Protein AF-A0A0R3WYK1-F1 (afdb_monomer_lite)

Organism: Hydatigena taeniaeformis (NCBI:txid6205)

Foldseek 3Di:
DDPVVDALLVVLLVVLLVQQVVQCVVLVPCLSPHDPVSVVVSVVSCVVRVHDPLSVLVSSLVSNVVCVVVVRRHDVVSNVVSVVVNVCVVVVVVVVVPPDDDDDPPD

Structure (mmCIF, N/CA/C/O backbone):
data_AF-A0A0R3WYK1-F1
#
_entry.id   AF-A0A0R3WYK1-F1
#
loop_
_atom_site.group_PDB
_atom_site.id
_atom_site.type_symbol
_atom_site.label_atom_id
_atom_site.label_alt_id
_atom_site.label_comp_id
_atom_site.label_asym_id
_atom_site.label_entity_id
_atom_site.label_seq_id
_atom_site.pdbx_PDB_ins_code
_atom_site.Cartn_x
_atom_site.Cartn_y
_atom_site.Cartn_z
_atom_site.occupancy
_atom_site.B_iso_or_equiv
_atom_site.auth_seq_id
_atom_site.auth_comp_id
_atom_site.auth_asym_id
_atom_site.auth_atom_id
_atom_site.pdbx_PDB_model_num
ATOM 1 N N . MET A 1 1 ? 11.167 -23.760 -1.425 1.00 58.38 1 MET A N 1
ATOM 2 C CA . MET A 1 1 ? 11.591 -22.859 -2.520 1.00 58.38 1 MET A CA 1
ATOM 3 C C . MET A 1 1 ? 12.620 -21.928 -1.915 1.00 58.38 1 MET A C 1
ATOM 5 O O . MET A 1 1 ? 12.283 -21.253 -0.950 1.00 58.38 1 MET A O 1
ATOM 9 N N . GLU A 1 2 ? 13.854 -21.949 -2.404 1.00 75.62 2 GLU A N 1
ATOM 10 C CA . GLU A 1 2 ? 14.944 -21.212 -1.762 1.00 75.62 2 GLU A CA 1
ATOM 11 C C . GLU A 1 2 ? 14.738 -19.681 -1.851 1.00 75.62 2 GLU A C 1
ATOM 13 O O . GLU A 1 2 ? 14.388 -19.193 -2.932 1.00 75.62 2 GLU A O 1
ATOM 18 N N . PRO A 1 3 ? 14.956 -18.904 -0.767 1.00 64.38 3 PRO A N 1
ATOM 19 C CA . PRO A 1 3 ? 14.641 -17.469 -0.705 1.00 64.38 3 PRO A CA 1
ATOM 20 C C . PRO A 1 3 ? 15.289 -16.611 -1.799 1.00 64.38 3 PRO A C 1
ATOM 22 O O . PRO A 1 3 ? 14.678 -15.657 -2.272 1.00 64.38 3 PRO A O 1
ATOM 25 N N . TRP A 1 4 ? 16.498 -16.971 -2.242 1.00 74.75 4 TRP A N 1
ATOM 26 C CA . TRP A 1 4 ? 17.258 -16.246 -3.271 1.00 74.75 4 TRP A CA 1
ATOM 27 C C . TRP A 1 4 ? 16.771 -16.488 -4.704 1.00 74.75 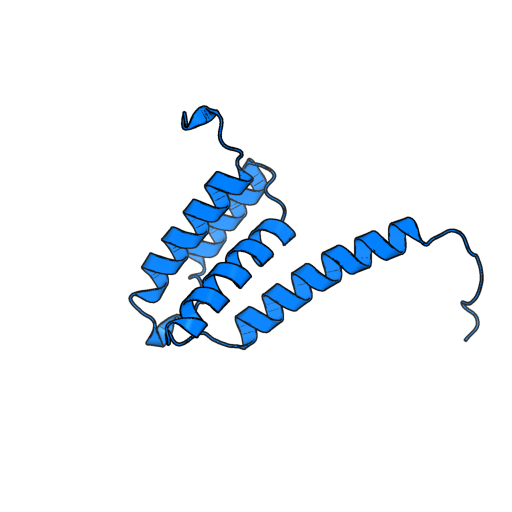4 TRP A C 1
ATOM 29 O O . TRP A 1 4 ? 17.271 -15.865 -5.634 1.00 74.75 4 TRP A O 1
ATOM 39 N N . ARG A 1 5 ? 15.822 -17.409 -4.910 1.00 82.31 5 ARG A N 1
ATOM 40 C CA . ARG A 1 5 ? 15.244 -17.687 -6.236 1.00 82.31 5 ARG A CA 1
ATOM 41 C C . ARG A 1 5 ? 13.936 -16.935 -6.478 1.00 82.31 5 ARG A C 1
ATOM 43 O O . ARG A 1 5 ? 13.403 -17.017 -7.580 1.00 82.31 5 ARG A O 1
ATOM 50 N N . ARG A 1 6 ? 13.404 -16.249 -5.462 1.00 88.25 6 ARG A N 1
ATOM 51 C CA . ARG A 1 6 ? 12.165 -15.473 -5.577 1.00 88.25 6 ARG A CA 1
ATOM 52 C C . ARG A 1 6 ? 12.428 -14.132 -6.236 1.00 88.25 6 ARG A C 1
ATOM 54 O O . ARG A 1 6 ? 13.436 -13.483 -5.965 1.00 88.25 6 ARG A O 1
ATOM 61 N N . SER A 1 7 ? 11.497 -13.709 -7.079 1.00 93.69 7 SER A N 1
ATOM 62 C CA . SER A 1 7 ? 11.561 -12.386 -7.684 1.00 93.69 7 SER A CA 1
ATOM 63 C C . SER A 1 7 ? 11.346 -11.304 -6.623 1.00 93.69 7 SER A C 1
ATOM 65 O O . SER A 1 7 ? 10.585 -11.477 -5.667 1.00 93.69 7 SER A O 1
ATOM 67 N N . HIS A 1 8 ? 11.963 -10.139 -6.816 1.00 95.31 8 HIS A N 1
ATOM 68 C CA . HIS A 1 8 ? 11.705 -8.986 -5.953 1.00 95.31 8 HIS A CA 1
ATOM 69 C C . HIS A 1 8 ? 10.239 -8.536 -5.990 1.00 95.31 8 HIS A C 1
ATOM 71 O O . HIS A 1 8 ? 9.758 -7.979 -5.011 1.00 95.31 8 HIS A O 1
ATOM 77 N N . ALA A 1 9 ? 9.505 -8.829 -7.067 1.00 95.62 9 ALA A N 1
ATOM 78 C CA . ALA A 1 9 ? 8.070 -8.579 -7.156 1.00 95.62 9 ALA A CA 1
ATOM 79 C C . ALA A 1 9 ? 7.263 -9.439 -6.162 1.00 95.62 9 ALA A C 1
ATOM 81 O O . ALA A 1 9 ? 6.376 -8.924 -5.481 1.00 95.62 9 ALA A O 1
ATOM 82 N N . GLU A 1 10 ? 7.588 -10.729 -6.033 1.00 94.81 10 GLU A N 1
ATOM 83 C CA . GLU A 1 10 ? 6.953 -11.631 -5.059 1.00 94.81 10 GLU A CA 1
ATOM 84 C C . GLU A 1 10 ? 7.347 -11.279 -3.621 1.00 94.81 10 GLU A C 1
ATOM 86 O O . GLU A 1 10 ? 6.500 -11.253 -2.728 1.00 94.81 10 GLU A O 1
ATOM 91 N N . LEU A 1 11 ? 8.631 -10.983 -3.391 1.00 96.00 11 LEU A N 1
ATOM 92 C CA . LEU A 1 11 ? 9.118 -10.560 -2.076 1.00 96.00 11 LEU A CA 1
ATOM 93 C C . LEU A 1 11 ? 8.473 -9.241 -1.641 1.00 96.00 11 LEU A C 1
ATOM 95 O O . LEU A 1 11 ? 8.095 -9.099 -0.480 1.00 96.00 11 LEU A O 1
ATOM 99 N N . PHE A 1 12 ? 8.307 -8.301 -2.573 1.00 97.12 12 PHE A N 1
ATOM 100 C CA . PHE A 1 12 ? 7.622 -7.043 -2.318 1.00 97.12 12 PHE A CA 1
ATOM 101 C C . PHE A 1 12 ? 6.147 -7.248 -1.980 1.00 97.12 12 PHE A C 1
ATOM 103 O O . PHE A 1 12 ? 5.671 -6.647 -1.024 1.00 97.12 12 PHE A O 1
ATOM 110 N N . ALA A 1 13 ? 5.432 -8.106 -2.715 1.00 97.12 13 ALA A N 1
ATOM 111 C CA . ALA A 1 13 ? 4.031 -8.404 -2.421 1.00 97.12 13 ALA A CA 1
ATOM 112 C C . ALA A 1 13 ? 3.867 -8.945 -0.991 1.00 97.12 13 ALA A C 1
ATOM 114 O O . ALA A 1 13 ? 3.025 -8.466 -0.234 1.00 97.12 13 ALA A O 1
ATOM 115 N N . LEU A 1 14 ? 4.744 -9.869 -0.580 1.00 96.88 14 LEU A N 1
ATOM 116 C CA . LEU A 1 14 ? 4.764 -10.374 0.792 1.00 96.88 14 LEU A CA 1
ATOM 117 C C . LEU A 1 14 ? 5.072 -9.265 1.810 1.00 96.88 14 LEU A C 1
ATOM 119 O O . LEU A 1 14 ? 4.382 -9.158 2.820 1.00 96.88 14 LEU A O 1
ATOM 123 N N . LEU A 1 15 ? 6.095 -8.442 1.555 1.00 97.25 15 LEU A N 1
ATOM 124 C CA . LEU A 1 15 ? 6.468 -7.324 2.426 1.00 97.25 15 LEU A CA 1
ATOM 125 C C . LEU A 1 15 ? 5.302 -6.344 2.605 1.00 97.25 15 LEU A C 1
ATOM 127 O O . LEU A 1 15 ? 4.942 -6.018 3.733 1.00 97.25 15 LEU A O 1
ATOM 131 N N . GLN A 1 16 ? 4.696 -5.910 1.500 1.00 98.00 16 GLN A N 1
ATOM 132 C CA . GLN A 1 16 ? 3.558 -4.998 1.487 1.00 98.00 16 GLN A CA 1
ATOM 133 C C . GLN A 1 16 ? 2.381 -5.574 2.277 1.00 98.00 16 GLN A C 1
ATOM 135 O O . GLN A 1 16 ? 1.821 -4.872 3.120 1.00 98.00 16 GLN A O 1
ATOM 140 N N . SER A 1 17 ? 2.055 -6.849 2.056 1.00 97.75 17 SER A N 1
ATOM 141 C CA . SER A 1 17 ? 0.958 -7.527 2.746 1.00 97.75 17 SER A CA 1
ATOM 142 C C . SER A 1 17 ? 1.167 -7.576 4.259 1.00 97.75 17 SER A C 1
ATOM 144 O O . SER A 1 17 ? 0.265 -7.246 5.031 1.00 97.75 17 SER A O 1
ATOM 146 N N . ARG A 1 18 ? 2.393 -7.878 4.709 1.00 97.69 18 ARG A N 1
ATOM 147 C CA . ARG A 1 18 ? 2.747 -7.869 6.138 1.00 97.69 18 ARG A CA 1
ATOM 148 C C . ARG A 1 18 ? 2.748 -6.467 6.738 1.00 97.69 18 ARG A C 1
ATOM 150 O O . ARG A 1 18 ? 2.281 -6.285 7.861 1.00 97.69 18 ARG A O 1
ATOM 157 N N . CYS A 1 19 ? 3.229 -5.463 6.004 1.00 97.00 19 CYS A N 1
ATOM 158 C CA . CYS A 1 19 ? 3.131 -4.071 6.441 1.00 97.00 19 CYS A CA 1
ATOM 159 C C . CYS A 1 19 ? 1.670 -3.639 6.613 1.00 97.00 19 CYS A C 1
ATOM 161 O O . CYS A 1 19 ? 1.358 -2.931 7.573 1.00 97.00 19 CYS A O 1
ATOM 163 N N . LEU A 1 20 ? 0.790 -4.067 5.703 1.00 96.56 20 LEU A N 1
ATOM 164 C CA . LEU A 1 20 ? -0.634 -3.760 5.758 1.00 96.56 20 LEU A CA 1
ATOM 165 C C . LEU A 1 20 ? -1.293 -4.485 6.926 1.00 96.56 20 LEU A C 1
ATOM 167 O O . LEU A 1 20 ? -2.004 -3.863 7.699 1.00 96.56 20 LEU A O 1
ATOM 171 N N . GLU A 1 21 ? -1.004 -5.770 7.112 1.00 95.56 21 GLU A N 1
ATOM 172 C CA . GLU A 1 21 ? -1.495 -6.557 8.243 1.00 95.56 21 GLU A CA 1
ATOM 173 C C . GLU A 1 21 ? -1.160 -5.904 9.585 1.00 95.56 21 GLU A C 1
ATOM 175 O O . GLU A 1 21 ? -2.050 -5.711 10.410 1.00 95.56 21 GLU A O 1
ATOM 180 N N . PHE A 1 22 ? 0.097 -5.496 9.775 1.00 94.56 22 PHE A N 1
ATOM 181 C CA . PHE A 1 22 ? 0.514 -4.770 10.972 1.00 94.56 22 PHE A CA 1
ATOM 182 C C . PHE A 1 22 ? -0.237 -3.441 11.120 1.00 94.56 22 PHE A C 1
ATOM 184 O O . PHE A 1 22 ? -0.711 -3.107 12.202 1.00 94.56 22 PHE A O 1
ATOM 191 N N . ARG A 1 23 ? -0.384 -2.686 10.025 1.00 93.38 23 ARG A N 1
ATOM 192 C CA . ARG A 1 23 ? -1.079 -1.393 10.027 1.00 93.38 23 ARG A CA 1
ATOM 193 C C . ARG A 1 23 ? -2.557 -1.529 10.403 1.00 93.38 23 ARG A C 1
ATOM 195 O O . ARG A 1 23 ? -3.064 -0.704 11.157 1.00 93.38 23 ARG A O 1
ATOM 202 N N . MET A 1 24 ? -3.211 -2.584 9.922 1.00 91.00 24 MET A N 1
ATOM 203 C CA . MET A 1 24 ? -4.632 -2.865 10.142 1.00 91.00 24 MET A CA 1
ATOM 204 C C . MET A 1 24 ? -4.951 -3.375 11.550 1.00 91.00 24 MET A C 1
ATOM 206 O O . MET A 1 24 ? -6.124 -3.501 11.889 1.00 91.00 24 MET A O 1
ATOM 210 N N . GLN A 1 25 ? -3.950 -3.613 12.404 1.00 90.75 25 GLN A N 1
ATOM 211 C CA . GLN A 1 25 ? -4.195 -3.804 13.839 1.00 90.75 25 GLN A CA 1
ATOM 212 C C . GLN A 1 25 ? -4.831 -2.554 14.469 1.00 90.75 25 GLN A C 1
ATOM 214 O O . GLN A 1 25 ? -5.613 -2.670 15.409 1.00 90.75 25 GLN A O 1
ATOM 219 N N . ASP A 1 26 ? -4.569 -1.374 13.898 1.00 89.25 26 ASP A N 1
ATOM 220 C CA . ASP A 1 26 ? -5.259 -0.120 14.203 1.00 89.25 26 ASP A CA 1
ATOM 221 C C . ASP A 1 26 ? -6.207 0.265 13.050 1.00 89.25 26 ASP A C 1
ATOM 223 O O . ASP A 1 26 ? -5.999 1.234 12.310 1.00 89.25 26 ASP A O 1
ATOM 227 N N . GLN A 1 27 ? -7.230 -0.564 12.821 1.00 74.75 27 GLN A N 1
ATOM 228 C CA . GLN A 1 27 ? -8.131 -0.426 11.667 1.00 74.75 27 GLN A CA 1
ATOM 229 C C . GLN A 1 27 ? -8.983 0.850 11.687 1.00 74.75 27 GLN A C 1
ATOM 231 O O . GLN A 1 27 ? -9.280 1.384 10.623 1.00 74.75 27 GLN A O 1
ATOM 236 N N . PHE A 1 28 ? -9.352 1.365 12.865 1.00 78.50 28 PHE A N 1
ATOM 237 C CA . PHE A 1 28 ? -10.218 2.547 12.975 1.00 78.50 28 PHE A CA 1
ATOM 238 C C . PHE A 1 28 ? -9.527 3.825 12.502 1.00 78.50 28 PHE A C 1
ATOM 240 O O . PHE A 1 28 ? -10.189 4.728 11.997 1.00 78.50 28 PHE A O 1
ATOM 247 N N . VAL A 1 29 ? -8.204 3.895 12.657 1.00 79.25 29 VAL A N 1
ATOM 248 C CA . VAL A 1 29 ? -7.407 5.048 12.232 1.00 79.25 29 VAL A CA 1
ATOM 249 C C . VAL A 1 29 ? -6.827 4.829 10.841 1.00 79.25 29 VAL A C 1
ATOM 251 O O . VAL A 1 29 ? -6.735 5.767 10.052 1.00 79.25 29 VAL A O 1
ATOM 254 N N . SER A 1 30 ? -6.398 3.604 10.531 1.00 90.25 30 SER A N 1
ATOM 255 C CA . SER A 1 30 ? -5.704 3.339 9.274 1.00 90.25 30 SER A CA 1
ATOM 256 C C . SER A 1 30 ? -6.640 3.146 8.088 1.00 90.25 30 SER A C 1
ATOM 258 O O . SER A 1 30 ? -6.329 3.677 7.030 1.00 90.25 30 SER A O 1
ATOM 260 N N . LEU A 1 31 ? -7.749 2.407 8.215 1.00 94.38 31 LEU A N 1
ATOM 261 C CA . LEU A 1 31 ? -8.673 2.096 7.109 1.00 94.38 31 LEU A CA 1
ATOM 262 C C . LEU A 1 31 ? -7.980 1.563 5.837 1.00 94.38 31 LEU A C 1
ATOM 264 O O . LEU A 1 31 ? -8.442 1.778 4.720 1.00 94.38 31 LEU A O 1
ATOM 268 N N . GLY A 1 32 ? -6.838 0.895 5.987 1.00 94.00 32 GLY A N 1
ATOM 269 C CA . GLY A 1 32 ? -6.007 0.422 4.878 1.00 94.00 32 GLY A CA 1
ATOM 270 C C . GLY A 1 32 ? -4.842 1.342 4.524 1.00 94.00 32 GLY A C 1
ATOM 271 O O . GLY A 1 32 ? -3.902 0.876 3.883 1.00 94.00 32 GLY A O 1
ATOM 272 N N . TRP A 1 33 ? -4.836 2.605 4.958 1.00 95.81 33 TRP A N 1
ATOM 273 C CA . TRP A 1 33 ? -3.778 3.569 4.658 1.00 95.81 33 TRP A CA 1
ATOM 274 C C . TRP A 1 33 ? -2.485 3.225 5.392 1.00 95.81 33 TRP A C 1
ATOM 276 O O . TRP A 1 33 ? -2.417 3.184 6.628 1.00 95.81 33 TRP A O 1
ATOM 286 N N . PHE A 1 34 ? -1.415 3.073 4.618 1.00 96.12 34 PHE A N 1
ATOM 287 C CA . PHE A 1 34 ? -0.062 3.048 5.152 1.00 96.12 34 PHE A CA 1
ATOM 288 C C . PHE A 1 34 ? 0.288 4.377 5.823 1.00 96.12 34 PHE A C 1
ATOM 290 O O . PHE A 1 34 ? -0.145 5.448 5.396 1.00 96.12 34 PHE A O 1
ATOM 297 N N . SER A 1 35 ? 1.118 4.320 6.863 1.00 95.00 35 SER A N 1
ATOM 298 C CA . SER A 1 35 ? 1.725 5.539 7.396 1.00 95.00 35 SER A CA 1
ATOM 299 C C . SER A 1 35 ? 2.735 6.129 6.396 1.00 95.00 35 SER A C 1
ATOM 301 O O . SER A 1 35 ? 3.275 5.392 5.562 1.00 95.00 35 SER A O 1
ATOM 303 N N . PRO A 1 36 ? 3.070 7.431 6.499 1.00 95.25 36 PRO A N 1
ATOM 304 C CA . PRO A 1 36 ? 4.109 8.038 5.665 1.00 95.25 36 PRO A CA 1
ATOM 305 C C . PRO A 1 36 ? 5.440 7.271 5.715 1.00 95.25 36 PRO A C 1
ATOM 307 O O . PRO A 1 36 ? 6.066 7.047 4.682 1.00 95.25 36 PRO A O 1
ATOM 310 N N . SER A 1 37 ? 5.832 6.787 6.898 1.00 95.19 37 SER A N 1
ATOM 311 C CA . SER A 1 37 ? 7.057 6.001 7.081 1.00 95.19 37 SER A CA 1
ATOM 312 C C . SER A 1 37 ? 6.995 4.641 6.383 1.00 95.19 37 SER A C 1
ATOM 314 O O . SER A 1 37 ? 7.982 4.212 5.791 1.00 95.19 37 SER A O 1
ATOM 316 N N . GLN A 1 38 ? 5.846 3.958 6.421 1.00 96.19 38 GLN A N 1
ATOM 317 C CA . GLN A 1 38 ? 5.668 2.692 5.703 1.00 96.19 38 GLN A CA 1
ATOM 318 C C . GLN A 1 38 ? 5.729 2.902 4.188 1.00 96.19 38 GLN A C 1
ATOM 320 O O . GLN A 1 38 ? 6.413 2.144 3.504 1.00 96.19 38 GLN A O 1
ATOM 325 N N . MET A 1 39 ? 5.066 3.942 3.667 1.00 95.38 39 MET A N 1
ATOM 326 C CA . MET A 1 39 ? 5.126 4.263 2.238 1.00 95.38 39 MET A CA 1
ATOM 327 C C . MET A 1 39 ? 6.554 4.556 1.786 1.00 95.38 39 MET A C 1
ATOM 329 O O . MET A 1 39 ? 6.989 3.981 0.797 1.00 95.38 39 MET A O 1
ATOM 333 N N . PHE A 1 40 ? 7.304 5.353 2.553 1.00 96.62 40 PHE A N 1
ATOM 334 C CA . PHE A 1 40 ? 8.703 5.652 2.251 1.00 96.62 40 PHE A CA 1
ATOM 335 C C . PHE A 1 40 ? 9.551 4.380 2.085 1.00 96.62 40 PHE A C 1
ATOM 337 O O . PHE A 1 40 ? 10.281 4.242 1.107 1.00 96.62 40 PHE A O 1
ATOM 344 N N . VAL A 1 41 ? 9.421 3.418 3.005 1.00 96.88 41 VAL A N 1
ATOM 345 C CA . VAL A 1 41 ? 10.174 2.153 2.947 1.00 96.88 41 VAL A CA 1
ATOM 346 C C . VAL A 1 41 ? 9.764 1.302 1.742 1.00 96.88 41 VAL A C 1
ATOM 348 O O . VAL A 1 41 ? 10.624 0.733 1.067 1.00 96.88 41 VAL A O 1
ATOM 351 N N . LEU A 1 42 ? 8.462 1.204 1.462 1.00 97.38 42 LEU A N 1
ATOM 352 C CA . LEU A 1 42 ? 7.955 0.443 0.318 1.00 97.38 42 LEU A CA 1
ATOM 353 C C . LEU A 1 42 ? 8.396 1.066 -1.014 1.00 97.38 42 LEU A C 1
ATOM 355 O O . LEU A 1 42 ? 8.740 0.339 -1.948 1.00 97.38 42 LEU A O 1
ATOM 359 N N . ASP A 1 43 ? 8.414 2.393 -1.097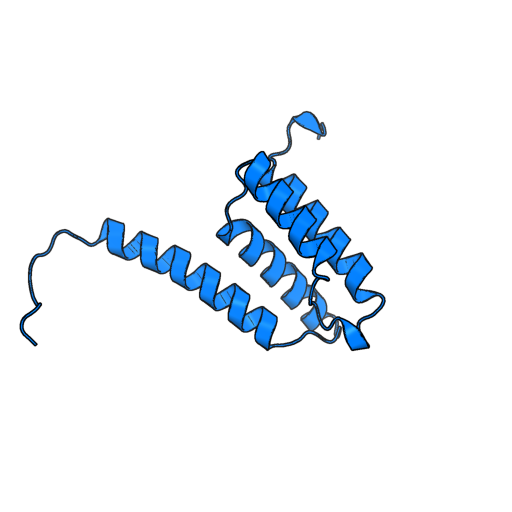 1.00 96.75 43 ASP A N 1
ATOM 360 C CA . ASP A 1 43 ? 8.806 3.122 -2.301 1.00 96.75 43 ASP A CA 1
ATOM 361 C C . ASP A 1 43 ? 10.319 3.012 -2.547 1.00 96.75 43 ASP A C 1
ATOM 363 O O . ASP A 1 43 ? 10.730 2.733 -3.676 1.00 96.75 43 ASP A O 1
ATOM 367 N N . GLU A 1 44 ? 11.144 3.097 -1.497 1.00 97.56 44 GLU A N 1
ATOM 368 C CA . GLU A 1 44 ? 12.592 2.850 -1.585 1.00 97.56 44 GLU A CA 1
ATOM 369 C C . GLU A 1 44 ? 12.896 1.413 -2.038 1.00 97.56 44 GLU A C 1
ATOM 371 O O . GLU A 1 44 ? 13.758 1.198 -2.894 1.00 97.56 44 GLU A O 1
ATOM 376 N N . TYR A 1 45 ? 12.159 0.412 -1.537 1.00 97.56 45 TYR A N 1
ATOM 377 C CA . TYR A 1 45 ? 12.301 -0.968 -2.016 1.00 97.56 45 TYR A CA 1
ATOM 378 C C . TYR A 1 45 ? 12.000 -1.065 -3.518 1.00 97.56 45 TYR A C 1
ATOM 380 O O . TYR A 1 45 ? 12.753 -1.692 -4.268 1.00 97.56 45 TYR A O 1
ATOM 388 N N . CYS A 1 46 ? 10.907 -0.442 -3.972 1.00 96.56 46 CYS A N 1
ATOM 389 C CA . CYS A 1 46 ? 10.530 -0.455 -5.384 1.00 96.56 46 CYS A CA 1
ATOM 390 C C . CYS A 1 46 ? 11.599 0.197 -6.263 1.00 96.56 46 CYS A C 1
ATOM 392 O O . CYS A 1 46 ? 11.963 -0.374 -7.292 1.00 96.56 46 CYS A O 1
ATOM 394 N N . ALA A 1 47 ? 12.128 1.347 -5.838 1.00 96.12 47 ALA A N 1
ATOM 395 C CA . ALA A 1 47 ? 13.180 2.066 -6.545 1.00 96.12 47 ALA A CA 1
ATOM 396 C C . ALA A 1 47 ? 14.476 1.246 -6.632 1.00 96.12 47 ALA A C 1
ATOM 398 O O . ALA A 1 47 ? 15.077 1.150 -7.702 1.00 96.12 47 ALA A O 1
ATOM 399 N N . ARG A 1 48 ? 14.878 0.599 -5.532 1.00 97.12 48 ARG A N 1
ATOM 400 C CA . ARG A 1 48 ? 16.123 -0.178 -5.459 1.00 97.12 48 ARG A CA 1
ATOM 401 C C . ARG A 1 48 ? 16.091 -1.462 -6.284 1.00 97.12 48 ARG A C 1
ATOM 403 O O . ARG A 1 48 ? 17.107 -1.830 -6.867 1.00 97.12 48 ARG A O 1
ATOM 410 N N . TYR A 1 49 ? 14.955 -2.155 -6.309 1.00 96.19 49 TYR A N 1
ATOM 411 C CA . TYR A 1 49 ? 14.846 -3.489 -6.910 1.00 96.19 49 TYR A CA 1
ATOM 412 C C . TYR A 1 49 ? 14.007 -3.532 -8.195 1.00 96.19 49 TYR A C 1
ATOM 414 O O . TYR A 1 49 ? 13.734 -4.612 -8.717 1.00 96.19 49 TYR A O 1
ATOM 422 N N . GLY A 1 50 ? 13.592 -2.373 -8.715 1.00 94.81 50 GLY A N 1
ATOM 423 C CA . GLY A 1 50 ? 12.864 -2.266 -9.981 1.00 94.81 50 GLY A CA 1
ATOM 424 C C . GLY A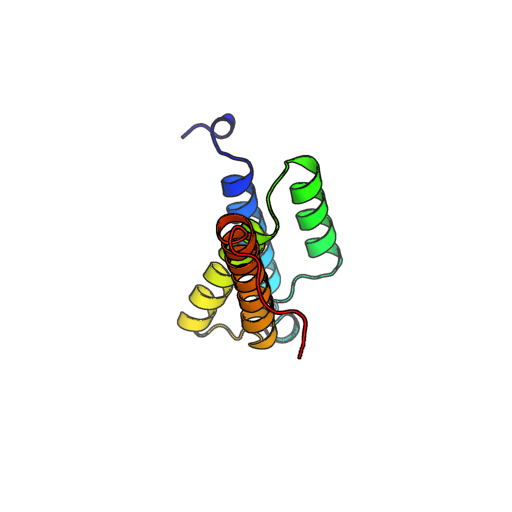 1 50 ? 11.442 -2.832 -9.939 1.00 94.81 50 GLY A C 1
ATOM 425 O O . GLY A 1 50 ? 10.926 -3.289 -10.962 1.00 94.81 50 GLY A O 1
ATOM 426 N N . VAL A 1 51 ? 10.788 -2.827 -8.772 1.00 96.38 51 VAL A N 1
ATOM 427 C CA . VAL A 1 51 ? 9.394 -3.281 -8.658 1.00 96.38 51 VAL A CA 1
ATOM 428 C C . VAL A 1 51 ? 8.470 -2.210 -9.235 1.00 96.38 51 VAL A C 1
ATOM 430 O O . VAL A 1 51 ? 8.479 -1.053 -8.823 1.00 96.38 51 VAL A O 1
ATOM 433 N N . ARG A 1 52 ? 7.660 -2.595 -10.224 1.00 93.31 52 ARG A N 1
ATOM 434 C CA . ARG A 1 52 ? 6.801 -1.666 -10.970 1.00 93.31 52 ARG A CA 1
ATOM 435 C C . ARG A 1 52 ? 5.639 -1.175 -10.104 1.00 93.31 52 ARG A C 1
ATOM 437 O O . ARG A 1 52 ? 4.971 -1.976 -9.454 1.00 93.31 52 ARG A O 1
ATOM 444 N N . GLY A 1 53 ? 5.300 0.112 -10.211 1.00 92.56 53 GLY A N 1
ATOM 445 C CA . GLY A 1 53 ? 4.169 0.701 -9.479 1.00 92.56 53 GLY A CA 1
ATOM 446 C C . GLY A 1 53 ? 2.833 -0.011 -9.727 1.00 92.56 53 GLY A C 1
ATOM 447 O O . GLY A 1 53 ? 2.072 -0.233 -8.792 1.00 92.56 53 GLY A O 1
ATOM 448 N N . CYS A 1 54 ? 2.567 -0.465 -10.958 1.00 93.94 54 CYS A N 1
ATOM 449 C CA . CYS A 1 54 ? 1.335 -1.206 -11.256 1.00 93.94 54 CYS A CA 1
ATOM 450 C C . CYS A 1 54 ? 1.262 -2.547 -10.505 1.00 93.94 54 CYS A C 1
ATOM 452 O O . CYS A 1 54 ? 0.189 -2.926 -10.052 1.00 93.94 54 CYS A O 1
ATOM 454 N N . HIS A 1 55 ? 2.391 -3.245 -10.326 1.00 95.12 55 HIS A N 1
ATOM 455 C CA . HIS A 1 55 ? 2.443 -4.479 -9.528 1.00 95.12 55 HIS A CA 1
ATOM 456 C C . HIS A 1 55 ? 2.119 -4.189 -8.060 1.00 95.12 55 HIS A C 1
ATOM 458 O O . HIS A 1 55 ? 1.262 -4.843 -7.476 1.00 95.12 55 HIS A O 1
ATOM 464 N N . ARG A 1 56 ? 2.721 -3.130 -7.500 1.00 95.88 56 ARG A N 1
ATOM 465 C CA . ARG A 1 56 ? 2.434 -2.640 -6.141 1.00 95.88 56 ARG A CA 1
ATOM 466 C C . ARG A 1 56 ? 0.952 -2.330 -5.932 1.00 95.88 56 ARG A C 1
ATOM 468 O O . ARG A 1 56 ? 0.410 -2.686 -4.892 1.00 95.88 56 ARG A O 1
ATOM 475 N N . HIS A 1 57 ? 0.306 -1.667 -6.890 1.00 96.88 57 HIS A N 1
ATOM 476 C CA . HIS A 1 57 ? -1.116 -1.330 -6.788 1.00 96.88 57 HIS A CA 1
ATOM 477 C C . HIS A 1 57 ? -2.037 -2.539 -6.978 1.00 96.88 57 HIS A C 1
ATOM 479 O O . HIS A 1 57 ? -3.064 -2.600 -6.313 1.00 96.88 57 HIS A O 1
ATOM 485 N N . LEU A 1 58 ? -1.677 -3.513 -7.821 1.00 96.88 58 LEU A N 1
ATOM 486 C CA . LEU A 1 58 ? -2.446 -4.754 -7.971 1.00 96.88 58 LEU A CA 1
ATOM 487 C C . LEU A 1 58 ? -2.392 -5.621 -6.711 1.00 96.88 58 LEU A C 1
ATOM 489 O O . LEU A 1 58 ? -3.439 -6.060 -6.247 1.00 96.88 58 LEU A O 1
ATOM 493 N N . CYS A 1 59 ? -1.203 -5.834 -6.139 1.00 97.25 59 CYS A N 1
ATOM 494 C CA . CYS A 1 59 ? -1.061 -6.573 -4.882 1.00 97.25 59 CYS A CA 1
ATOM 495 C C . CYS A 1 59 ? -1.807 -5.876 -3.742 1.00 97.25 59 CYS A C 1
ATOM 497 O O . CYS A 1 59 ? -2.557 -6.518 -3.016 1.00 97.25 59 CYS A O 1
ATOM 499 N N . TYR A 1 60 ? -1.674 -4.551 -3.637 1.00 97.38 60 TYR A N 1
ATOM 500 C CA . TYR A 1 60 ? -2.387 -3.783 -2.623 1.00 97.38 60 TYR A CA 1
ATOM 501 C C . TYR A 1 60 ? -3.905 -3.871 -2.788 1.00 97.38 60 TYR A C 1
ATOM 503 O O . TYR A 1 60 ? -4.614 -4.081 -1.812 1.00 97.38 60 TYR A O 1
ATOM 511 N N . LEU A 1 61 ? -4.405 -3.751 -4.021 1.00 97.81 61 LEU A N 1
ATOM 512 C CA . LEU A 1 61 ? -5.828 -3.876 -4.321 1.00 97.81 61 LEU A CA 1
ATOM 513 C C . LEU A 1 61 ? -6.358 -5.267 -3.950 1.00 97.81 61 LEU A C 1
ATOM 515 O O . LEU A 1 61 ? -7.405 -5.350 -3.320 1.00 97.81 61 LEU A O 1
ATOM 519 N N . ALA A 1 62 ? -5.635 -6.333 -4.304 1.00 97.69 62 ALA A N 1
ATOM 520 C CA . ALA A 1 62 ? -6.013 -7.700 -3.954 1.00 97.69 62 ALA A CA 1
ATOM 521 C C . ALA A 1 62 ? -6.123 -7.884 -2.431 1.00 97.69 62 ALA A C 1
ATOM 523 O O . ALA A 1 62 ? -7.141 -8.372 -1.950 1.00 97.69 62 ALA A O 1
ATOM 524 N N . ASP A 1 63 ? -5.132 -7.408 -1.676 1.00 97.19 63 ASP A N 1
ATOM 525 C CA . ASP A 1 63 ? -5.133 -7.482 -0.212 1.00 97.19 63 ASP A CA 1
ATOM 526 C C . ASP A 1 63 ? -6.267 -6.672 0.431 1.00 97.19 63 ASP A C 1
ATOM 528 O O . ASP A 1 63 ? -6.852 -7.093 1.428 1.00 97.19 63 ASP A O 1
ATOM 532 N N . LEU A 1 64 ? -6.561 -5.481 -0.098 1.00 97.25 64 LEU A N 1
ATOM 533 C CA . LEU A 1 64 ? -7.645 -4.640 0.409 1.00 97.25 64 LEU A CA 1
ATOM 534 C C . LEU A 1 64 ? -9.012 -5.286 0.163 1.00 97.25 64 LEU A C 1
ATOM 536 O O . LEU A 1 64 ? -9.861 -5.254 1.052 1.00 97.25 64 LEU A O 1
ATOM 540 N N . LEU A 1 65 ? -9.216 -5.871 -1.020 1.00 97.56 65 LEU A N 1
ATOM 541 C CA . LEU A 1 65 ? -10.460 -6.552 -1.374 1.00 97.56 65 LEU A CA 1
ATOM 542 C C . LEU A 1 65 ? -10.665 -7.815 -0.537 1.00 97.56 65 LEU A C 1
ATOM 544 O O . LEU A 1 65 ? -11.736 -7.968 0.040 1.00 97.56 65 LEU A O 1
ATOM 548 N N . ASP A 1 66 ? -9.634 -8.650 -0.385 1.00 97.31 66 ASP A N 1
ATOM 549 C CA . ASP A 1 66 ? -9.687 -9.841 0.472 1.00 97.31 66 ASP A CA 1
ATOM 550 C C . ASP A 1 66 ? -10.089 -9.467 1.908 1.00 97.31 66 ASP A C 1
ATOM 552 O O . ASP A 1 66 ? -11.014 -10.032 2.485 1.00 97.31 66 ASP A O 1
ATOM 556 N N . ARG A 1 67 ? -9.481 -8.425 2.480 1.00 94.75 67 ARG A N 1
ATOM 557 C CA . ARG A 1 67 ? -9.827 -7.949 3.830 1.00 94.75 67 ARG A CA 1
ATOM 558 C C . ARG A 1 67 ? -11.254 -7.408 3.918 1.00 94.75 67 ARG A C 1
ATOM 560 O O . ARG A 1 67 ? -11.931 -7.664 4.915 1.00 94.75 67 ARG A O 1
ATOM 567 N N . ALA A 1 68 ? -11.710 -6.681 2.900 1.00 95.25 68 ALA A N 1
ATOM 568 C CA . ALA A 1 68 ? -13.074 -6.168 2.843 1.00 95.25 68 ALA A CA 1
ATOM 569 C C . ALA A 1 68 ? -14.109 -7.306 2.770 1.00 95.25 68 ALA A C 1
ATOM 571 O O . ALA A 1 68 ? -15.124 -7.248 3.464 1.00 95.25 68 ALA A O 1
ATOM 572 N N . GLU A 1 69 ? -13.833 -8.368 2.006 1.00 96.75 69 GLU A N 1
ATOM 573 C CA . GLU A 1 69 ? -14.667 -9.580 1.951 1.00 96.75 69 GLU A CA 1
ATOM 574 C C . GLU A 1 69 ? -14.754 -10.286 3.314 1.00 96.75 69 GLU A C 1
ATOM 576 O O . GLU A 1 69 ? -15.805 -10.813 3.676 1.00 96.75 69 GLU A O 1
ATOM 581 N N . HIS A 1 70 ? -13.689 -10.216 4.117 1.00 95.25 70 HIS A N 1
ATOM 582 C CA . HIS A 1 70 ? -13.656 -10.718 5.495 1.00 95.25 70 HIS A CA 1
ATOM 583 C C . HIS A 1 70 ? -14.223 -9.732 6.541 1.00 95.25 70 HIS A C 1
ATOM 585 O O . HIS A 1 70 ? -14.085 -9.960 7.745 1.00 95.25 70 HIS A O 1
ATOM 591 N N . GLY A 1 71 ? -14.870 -8.642 6.116 1.00 93.25 71 GLY A N 1
ATOM 592 C CA . GLY A 1 71 ? -15.548 -7.689 7.003 1.00 93.25 71 GLY A CA 1
ATOM 593 C C . GLY A 1 71 ? -14.630 -6.677 7.696 1.00 93.25 71 GLY A C 1
ATOM 594 O O . GLY A 1 71 ? -15.074 -5.978 8.608 1.00 93.25 71 GLY A O 1
ATOM 595 N N . VAL A 1 72 ? -13.364 -6.571 7.282 1.00 93.94 72 VAL A N 1
ATOM 596 C CA . VAL A 1 72 ? -12.456 -5.522 7.763 1.00 93.94 72 VAL A CA 1
ATOM 597 C C . VAL A 1 72 ? -12.816 -4.202 7.089 1.00 93.94 72 VAL A C 1
ATOM 599 O O . VAL A 1 72 ? -12.971 -4.128 5.870 1.00 93.94 72 VAL A O 1
ATOM 602 N N . MET A 1 73 ? -12.914 -3.134 7.876 1.00 94.12 73 MET A N 1
ATOM 603 C CA . MET A 1 73 ? -13.228 -1.812 7.345 1.00 94.12 73 MET A CA 1
ATOM 604 C C . MET A 1 73 ? -12.042 -1.252 6.545 1.00 94.12 73 MET A C 1
ATOM 606 O O . MET A 1 73 ? -10.947 -1.064 7.076 1.00 94.12 73 MET A O 1
ATOM 610 N N . VAL A 1 74 ? -12.279 -0.968 5.265 1.00 95.81 74 VAL A N 1
ATOM 611 C CA . VAL A 1 74 ? -11.308 -0.398 4.323 1.00 95.81 74 VAL A CA 1
ATOM 612 C C . VAL A 1 74 ? -11.886 0.883 3.731 1.00 95.81 74 VAL A C 1
ATOM 614 O O . VAL A 1 74 ? -13.070 0.937 3.404 1.00 95.81 74 VAL A O 1
ATOM 617 N N . ASP A 1 75 ? -11.052 1.908 3.569 1.00 95.88 75 ASP A N 1
ATOM 618 C CA . ASP A 1 75 ? -11.440 3.141 2.892 1.00 95.88 75 ASP A CA 1
ATOM 619 C C . ASP A 1 75 ? -11.671 2.875 1.388 1.00 95.88 75 ASP A C 1
ATOM 621 O O . ASP A 1 75 ? -10.726 2.517 0.671 1.00 95.88 75 ASP A O 1
ATOM 625 N N . PRO A 1 76 ? -12.893 3.072 0.859 1.00 95.00 76 PRO A N 1
ATOM 626 C CA . PRO A 1 76 ? -13.173 2.865 -0.560 1.00 95.00 76 PRO A CA 1
ATOM 627 C C . PRO A 1 76 ? -12.346 3.782 -1.478 1.00 95.00 76 PRO A C 1
ATOM 629 O O . PRO A 1 76 ? -12.076 3.414 -2.625 1.00 95.00 76 PRO A O 1
ATOM 632 N N . ALA A 1 77 ? -11.877 4.941 -1.000 1.00 95.50 77 ALA A N 1
ATOM 633 C CA . ALA A 1 77 ? -11.011 5.824 -1.780 1.00 95.50 77 ALA A CA 1
ATOM 634 C C . ALA A 1 77 ? -9.676 5.151 -2.152 1.00 95.50 77 ALA A C 1
ATOM 636 O O . ALA A 1 77 ? -9.183 5.353 -3.265 1.00 95.50 77 ALA A O 1
ATOM 637 N N . LEU A 1 78 ? -9.119 4.300 -1.279 1.00 94.62 78 LEU A N 1
ATOM 638 C CA . LEU A 1 78 ? -7.891 3.539 -1.556 1.00 94.62 78 LEU A CA 1
ATOM 639 C C . LEU A 1 78 ? -8.073 2.525 -2.682 1.00 94.62 78 LEU A C 1
ATOM 641 O O . LEU A 1 78 ? -7.205 2.391 -3.553 1.00 94.62 78 LEU A O 1
ATOM 645 N N . VAL A 1 79 ? -9.208 1.823 -2.661 1.00 96.38 79 VAL A N 1
ATOM 646 C CA . VAL A 1 79 ? -9.591 0.845 -3.685 1.00 96.38 79 VAL A CA 1
ATOM 647 C C . VAL A 1 79 ? -9.722 1.554 -5.032 1.00 96.38 79 VAL A C 1
ATOM 649 O O . VAL A 1 79 ? -9.094 1.145 -6.011 1.00 96.38 79 VAL A O 1
ATOM 652 N N . HIS A 1 80 ? -10.454 2.671 -5.074 1.00 94.81 80 HIS A N 1
ATOM 653 C CA . HIS A 1 80 ? -10.624 3.467 -6.289 1.00 94.81 80 HIS A CA 1
ATOM 654 C C . HIS A 1 80 ? -9.305 4.037 -6.818 1.00 94.81 80 HIS A C 1
ATOM 656 O O . HIS A 1 80 ? -9.042 3.941 -8.019 1.00 94.81 80 HIS A O 1
ATOM 662 N N . TYR A 1 81 ? -8.456 4.587 -5.946 1.00 94.88 81 TYR A N 1
ATOM 663 C CA . TYR A 1 81 ? -7.150 5.124 -6.332 1.00 94.88 81 TYR A CA 1
ATOM 664 C C . TYR A 1 81 ? -6.259 4.043 -6.955 1.00 94.88 81 TYR A C 1
ATOM 666 O O . TYR A 1 81 ? -5.713 4.233 -8.046 1.00 94.88 81 TYR A O 1
ATOM 674 N N . SER A 1 82 ? -6.157 2.883 -6.300 1.00 95.38 82 SER A N 1
ATOM 675 C CA . SER A 1 82 ? -5.331 1.774 -6.785 1.00 95.38 82 SER A CA 1
ATOM 676 C C . SER A 1 82 ? -5.862 1.188 -8.091 1.00 95.38 82 SER A C 1
ATOM 678 O O . SER A 1 82 ? -5.084 0.936 -9.011 1.00 95.38 82 SER A O 1
ATOM 680 N N . TYR A 1 83 ? -7.182 1.045 -8.221 1.00 95.38 83 TYR A N 1
ATOM 681 C CA . TYR A 1 83 ? -7.811 0.614 -9.466 1.00 95.38 83 TYR A CA 1
ATOM 682 C C . TYR A 1 83 ? -7.550 1.596 -10.617 1.00 95.38 83 TYR A C 1
ATOM 684 O O . TYR A 1 83 ? -7.121 1.183 -11.696 1.00 95.38 83 TYR A O 1
ATOM 692 N N . ALA A 1 84 ? -7.758 2.898 -10.395 1.00 93.94 84 ALA A N 1
ATOM 693 C CA . ALA A 1 84 ? -7.540 3.925 -11.412 1.00 93.94 84 ALA A CA 1
ATOM 694 C C . ALA A 1 84 ? -6.077 3.964 -11.878 1.00 93.94 84 ALA A C 1
ATOM 696 O O . ALA A 1 84 ? -5.816 4.094 -13.076 1.00 93.94 84 ALA A O 1
ATOM 697 N N . PHE A 1 85 ? -5.122 3.793 -10.958 1.00 93.06 85 PHE A N 1
ATOM 698 C CA . PHE A 1 85 ? -3.702 3.687 -11.292 1.00 93.06 85 PHE A CA 1
ATOM 699 C C . PHE A 1 85 ? -3.428 2.492 -12.219 1.00 93.06 85 PHE A C 1
ATOM 701 O O . PHE A 1 85 ? -2.828 2.652 -13.285 1.00 93.06 85 PHE A O 1
ATOM 708 N N . CYS A 1 86 ? -3.904 1.301 -11.848 1.00 93.19 86 CYS A N 1
ATOM 709 C CA . CYS A 1 86 ? -3.716 0.082 -12.638 1.00 93.19 86 CYS A CA 1
ATOM 710 C C . CYS A 1 86 ? -4.393 0.165 -14.012 1.00 93.19 86 CYS A C 1
ATOM 712 O O . CYS A 1 86 ? -3.789 -0.196 -15.022 1.00 93.19 86 CYS A O 1
ATOM 714 N N . SER A 1 87 ? -5.618 0.688 -14.070 1.00 90.56 87 SER A N 1
ATOM 715 C CA . SER A 1 87 ? -6.360 0.862 -15.320 1.00 90.56 87 SER A CA 1
ATOM 716 C C . SER A 1 87 ? -5.620 1.789 -16.290 1.00 90.56 87 SER A C 1
ATOM 718 O O . SER A 1 87 ? -5.417 1.438 -17.453 1.00 90.56 87 SER A O 1
ATOM 720 N N . ARG A 1 88 ? -5.095 2.923 -15.804 1.00 83.88 88 ARG A N 1
ATOM 721 C CA . ARG A 1 88 ? -4.274 3.842 -16.612 1.00 83.88 88 ARG A CA 1
ATOM 722 C C . ARG A 1 88 ? -2.997 3.189 -17.130 1.00 83.88 88 ARG A C 1
ATOM 724 O O . ARG A 1 88 ? -2.598 3.479 -18.255 1.00 83.88 88 ARG A O 1
ATOM 731 N N . HIS A 1 89 ? -2.373 2.309 -16.345 1.00 85.88 89 HIS A N 1
ATOM 732 C CA . HIS A 1 89 ? -1.192 1.560 -16.783 1.00 85.88 89 HIS A CA 1
ATOM 733 C C . HIS A 1 89 ? -1.512 0.655 -17.985 1.00 85.88 89 HIS A C 1
ATOM 735 O O . HIS A 1 89 ? -0.763 0.624 -18.963 1.00 85.88 89 HIS A O 1
ATOM 741 N N . ILE A 1 90 ? -2.634 -0.067 -17.933 1.00 76.94 90 ILE A N 1
ATOM 742 C CA . ILE A 1 90 ? -3.077 -0.961 -19.015 1.00 76.94 90 ILE A CA 1
ATOM 743 C C . ILE A 1 90 ? -3.473 -0.144 -20.247 1.00 76.94 90 ILE A C 1
ATOM 745 O O . ILE A 1 90 ? -2.992 -0.416 -21.344 1.00 76.94 90 ILE A O 1
ATOM 749 N N . LEU A 1 91 ? -4.290 0.894 -20.058 1.00 75.88 91 LEU A N 1
ATOM 750 C CA . LEU A 1 91 ? -4.758 1.762 -21.137 1.00 75.88 91 LEU A CA 1
ATOM 751 C C . LEU A 1 91 ? -3.590 2.466 -21.841 1.00 75.88 91 LEU A C 1
ATOM 753 O O . LEU A 1 91 ? -3.511 2.439 -23.067 1.00 75.88 91 LEU A O 1
ATOM 757 N N . GLY A 1 92 ? -2.628 3.012 -21.093 1.00 63.41 92 GLY A N 1
ATOM 758 C CA . GLY A 1 92 ? -1.407 3.593 -21.660 1.00 63.41 92 GLY A CA 1
ATOM 759 C C . GLY A 1 92 ? -0.625 2.600 -22.525 1.00 63.41 92 GLY A C 1
ATOM 760 O O . GLY A 1 92 ? -0.169 2.957 -23.607 1.00 63.41 92 GLY A O 1
ATOM 761 N N . ASN A 1 93 ? -0.558 1.330 -22.116 1.00 57.81 93 ASN A N 1
ATOM 762 C CA . ASN A 1 93 ? 0.042 0.268 -22.926 1.00 57.81 93 ASN A CA 1
ATOM 763 C C . ASN A 1 93 ? -0.780 -0.072 -24.189 1.00 57.81 93 ASN A C 1
ATOM 765 O O . ASN A 1 93 ? -0.192 -0.483 -25.187 1.00 57.81 93 ASN A O 1
ATOM 769 N N . THR A 1 94 ? -2.107 0.108 -24.184 1.00 57.16 94 THR A N 1
ATOM 770 C CA . THR A 1 94 ? -2.955 -0.125 -25.373 1.00 57.16 94 THR A CA 1
ATOM 771 C C . THR A 1 94 ? -2.858 0.988 -26.419 1.00 57.16 94 THR A C 1
ATOM 773 O O . THR A 1 94 ? -2.878 0.692 -27.614 1.00 57.16 94 THR A O 1
ATOM 776 N N . TYR A 1 95 ? -2.667 2.247 -26.009 1.00 49.00 95 TYR A N 1
ATOM 777 C CA . TYR A 1 95 ? -2.454 3.356 -26.950 1.00 49.00 95 TYR A CA 1
ATOM 778 C C . TYR A 1 95 ? -1.089 3.275 -27.648 1.00 49.00 95 TYR A C 1
ATOM 780 O O . TYR A 1 95 ? -0.989 3.622 -28.821 1.00 49.00 95 TYR A O 1
ATOM 788 N N . VAL A 1 96 ? -0.062 2.731 -26.982 1.00 49.72 96 VAL A N 1
ATOM 789 C CA . VAL A 1 96 ? 1.264 2.498 -27.592 1.00 49.72 96 VAL A CA 1
ATOM 790 C C . VAL A 1 96 ? 1.238 1.360 -28.629 1.00 49.72 96 VAL A C 1
ATOM 792 O O . VAL A 1 96 ? 2.048 1.360 -29.549 1.00 49.72 96 VAL A O 1
ATOM 795 N N . HIS A 1 97 ? 0.284 0.424 -28.545 1.00 42.22 97 HIS A N 1
ATOM 796 C CA . HIS A 1 97 ? 0.088 -0.627 -29.558 1.00 42.22 97 HIS A CA 1
ATOM 797 C C . HIS A 1 9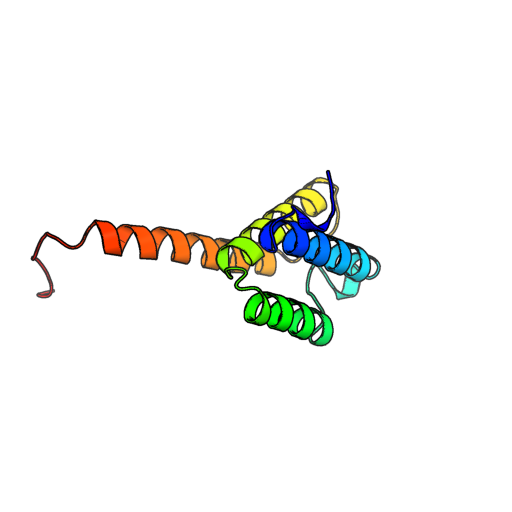7 ? -0.968 -0.266 -30.625 1.00 42.22 97 HIS A C 1
ATOM 799 O O . HIS A 1 97 ? -1.208 -1.045 -31.543 1.00 42.22 97 HIS A O 1
ATOM 805 N N . SER A 1 98 ? -1.601 0.909 -30.532 1.00 39.78 98 SER A N 1
ATOM 806 C CA . SER A 1 98 ? -2.651 1.324 -31.480 1.00 39.78 98 SER A CA 1
ATOM 807 C C . SER A 1 98 ? -2.295 2.564 -32.301 1.00 39.78 98 SER A C 1
ATOM 809 O O . SER A 1 98 ? -3.041 2.935 -33.204 1.00 39.78 98 SER A O 1
ATOM 811 N N . SER A 1 99 ? -1.138 3.193 -32.076 1.00 38.59 99 SER A N 1
ATOM 812 C CA . SER A 1 99 ? -0.674 4.303 -32.909 1.00 38.59 99 SER A CA 1
ATOM 813 C C . SER A 1 99 ? 0.031 3.808 -34.177 1.00 38.59 99 SER A C 1
ATOM 815 O O . SER A 1 99 ? 1.243 3.941 -34.328 1.00 38.59 99 SER A O 1
ATOM 817 N N . PHE A 1 100 ? -0.762 3.263 -35.099 1.00 42.34 100 PHE A N 1
ATOM 818 C CA . PHE A 1 100 ? -0.637 3.552 -36.528 1.00 42.34 100 PHE A CA 1
ATOM 819 C C . PHE A 1 100 ? -2.039 3.572 -37.147 1.00 42.34 100 PHE A C 1
ATOM 821 O O . PHE A 1 100 ? -2.427 2.687 -37.895 1.00 42.34 100 PHE A O 1
ATOM 828 N N . THR A 1 101 ? -2.810 4.614 -36.841 1.00 35.59 101 THR A N 1
ATOM 829 C CA . THR A 1 101 ? -3.645 5.261 -37.861 1.00 35.59 101 THR A CA 1
ATOM 830 C C . THR A 1 101 ? -3.607 6.772 -37.621 1.00 35.59 101 THR A C 1
ATOM 832 O O . THR A 1 101 ? -3.827 7.214 -36.494 1.00 35.59 101 THR A O 1
ATOM 835 N N . PR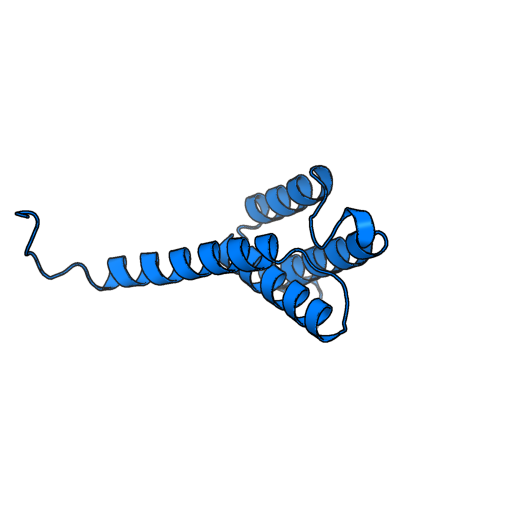O A 1 102 ? -3.245 7.574 -38.636 1.00 44.53 102 PRO A N 1
ATOM 836 C CA . PRO A 1 102 ? -3.298 9.020 -38.548 1.00 44.53 102 PRO A CA 1
ATOM 837 C C . PRO A 1 102 ? -4.701 9.452 -38.953 1.00 44.53 102 PRO A C 1
ATOM 839 O O . PRO A 1 102 ? -5.027 9.331 -40.126 1.00 44.53 102 PRO A O 1
ATOM 842 N N . LEU A 1 103 ? -5.519 9.935 -38.023 1.00 45.59 103 LEU A N 1
ATOM 843 C CA . LEU A 1 103 ? -6.575 10.907 -38.310 1.00 45.59 103 LEU A CA 1
ATOM 844 C C . LEU A 1 103 ? -7.169 11.431 -36.999 1.00 45.59 103 LEU A C 1
ATOM 846 O O . LEU A 1 103 ? -7.370 10.684 -36.048 1.00 45.59 103 LEU A O 1
ATOM 850 N N . ASP A 1 104 ? -7.428 12.734 -37.024 1.00 37.09 104 ASP A N 1
ATOM 851 C CA . ASP A 1 104 ? -8.283 13.502 -36.118 1.00 37.09 104 ASP A CA 1
ATOM 852 C C . ASP A 1 104 ? -7.632 14.140 -34.883 1.00 37.09 104 ASP A C 1
ATOM 854 O O . ASP A 1 104 ? -7.893 13.819 -33.729 1.00 37.09 104 ASP A O 1
ATOM 858 N N . SER A 1 105 ? -6.866 15.199 -35.166 1.00 29.59 105 SER A N 1
ATOM 859 C CA . SER A 1 105 ? -6.944 16.441 -34.389 1.00 29.59 105 SER A CA 1
ATOM 860 C C . SER A 1 105 ? -7.260 17.625 -35.313 1.00 29.59 105 SER A C 1
ATOM 862 O O . SER A 1 105 ? -6.464 18.545 -35.485 1.00 29.59 105 SER A O 1
ATOM 864 N N . HIS A 1 106 ? -8.440 17.576 -35.925 1.00 35.59 106 HIS A N 1
ATOM 865 C CA . HIS A 1 106 ? -9.292 18.749 -36.082 1.00 35.59 106 HIS A CA 1
ATOM 866 C C . HIS A 1 106 ? -10.687 18.334 -35.625 1.00 35.59 106 HIS A C 1
ATOM 868 O O . HIS A 1 106 ? -11.467 17.848 -36.439 1.00 35.59 106 HIS A O 1
ATOM 874 N N . LEU A 1 107 ? -10.930 18.460 -34.317 1.00 34.81 107 LEU A N 1
ATOM 875 C CA . LEU A 1 107 ? -12.143 18.960 -33.652 1.00 34.81 107 LEU A CA 1
ATOM 876 C C . LEU A 1 107 ? -12.008 18.764 -32.136 1.00 34.81 107 LEU A C 1
ATOM 878 O O . LEU A 1 107 ? -11.622 17.653 -31.715 1.00 34.81 107 LEU A O 1
#

Radius of gyration: 17.24 Å; chains: 1; bounding box: 33×42×53 Å

Secondary structure (DSSP, 8-state):
--GGGS-HHHHHHHHHHHHHHHHGGGHHHHTTPPPHHHHHHHHHHHHHHT--HHHHHHHHHHHHHHHHHTT----HHHHHHHHHHHHHHHHHHHHHTT---------

pLDDT: mean 85.48, std 19.03, range [29.59, 98.0]

Sequence (107 aa):
MEPWRRSHAELFALLQSRCLEFRMQDQFVSLGWFSPSQMFVLDEYCARYGVRGCHRHLCYLADLLDRAEHGVMVDPALVHYSYAFCSRHILGNTYVHSSFTPLDSHL

InterPr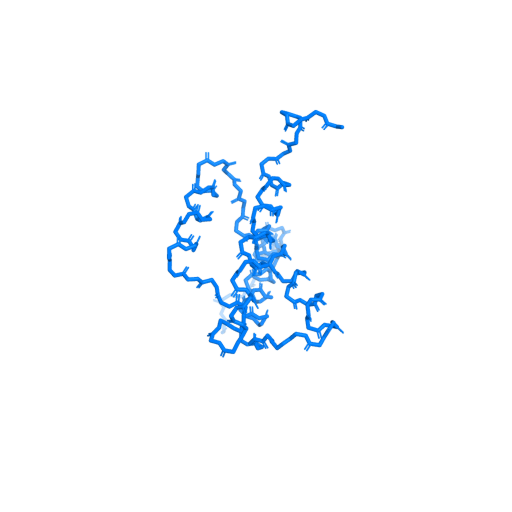o domains:
  IPR033227 Calcium-dependent secretion activator [PTHR12166] (3-94)